Protein AF-A0A453KRR4-F1 (afdb_monomer)

Secondary structure (DSSP, 8-state):
------HHHHHHHHHHHHHHHHHHHHHT-HHHHHHHT-TTS-TTSHHHHHHHHH-TTHHHHHHHH-GGGTTTHHHHHHHHHHT-

pLDDT: mean 77.08, std 11.85, range [37.25, 87.94]

Solvent-accessible surface area (backbone atoms only — not comparable to full-atom values): 4897 Å² total; per-residue (Å²): 130,84,72,89,65,51,59,70,55,21,50,50,51,54,52,51,52,52,50,54,50,52,49,21,60,75,67,66,36,64,68,59,41,48,59,77,64,52,63,80,83,54,91,74,52,59,72,52,26,57,20,48,72,65,36,84,62,50,51,60,54,46,28,71,76,35,63,93,40,43,84,56,48,45,62,49,55,49,48,42,44,70,65,99

Sequence (84 aa):
MAAYLSMGEAHRRIADYLSRLDDAISQSDGADLASLLAISSAPASTPLSDALAAFPDFPRLASDRFPHLSDFLPPLLRAIHSHS

Radius of gyration: 12.22 Å; Cα contacts (8 Å, |Δi|>4): 71; chains: 1; bounding box: 27×29×28 Å

Organism: Aegilops tauschii subsp. strangulata (NCBI:txid200361)

Foldseek 3Di:
DLDPQDLVNLVVLLVVLLVQCVVCVVVVPPVSNCVSLVLADDPVLVVNLSSCVSHVCSLVVSCVVCVVCSVPVVVSSVSSNVSD

Structure (mmCIF, N/CA/C/O backbone):
data_AF-A0A453KRR4-F1
#
_entry.id   AF-A0A453KRR4-F1
#
loop_
_atom_site.group_PDB
_atom_site.id
_atom_site.type_symbol
_atom_site.label_atom_id
_atom_site.label_alt_id
_atom_site.label_comp_id
_atom_site.label_asym_id
_atom_site.label_entity_id
_atom_site.label_seq_id
_atom_site.pdbx_PDB_ins_code
_atom_site.Cartn_x
_atom_site.Cartn_y
_atom_site.Cartn_z
_atom_site.occupancy
_atom_site.B_iso_or_equiv
_atom_site.auth_seq_id
_atom_site.auth_comp_id
_atom_site.auth_asym_id
_atom_site.auth_atom_id
_atom_site.pdbx_PDB_model_num
ATOM 1 N N . MET A 1 1 ? 10.134 -14.695 -13.308 1.00 37.25 1 MET A N 1
ATOM 2 C CA . MET A 1 1 ? 10.322 -13.971 -14.583 1.00 37.25 1 MET A CA 1
ATOM 3 C C . MET A 1 1 ? 9.769 -12.583 -14.343 1.00 37.25 1 MET A C 1
ATOM 5 O O . MET A 1 1 ? 8.560 -12.424 -14.395 1.00 37.25 1 MET A O 1
ATOM 9 N N . ALA A 1 2 ? 10.624 -11.650 -13.913 1.00 45.66 2 ALA A N 1
ATOM 10 C CA . ALA A 1 2 ? 10.201 -10.293 -13.586 1.00 45.66 2 ALA A CA 1
ATOM 11 C C . ALA A 1 2 ? 9.607 -9.680 -14.855 1.00 45.66 2 ALA A C 1
ATOM 13 O O . ALA A 1 2 ? 10.318 -9.482 -15.844 1.00 45.66 2 ALA A O 1
ATOM 14 N N . ALA A 1 3 ? 8.290 -9.486 -14.872 1.00 54.06 3 ALA A N 1
ATOM 15 C CA . ALA A 1 3 ? 7.666 -8.700 -15.917 1.00 54.06 3 ALA A CA 1
ATOM 16 C C . ALA A 1 3 ? 8.353 -7.333 -15.895 1.00 54.06 3 ALA A C 1
ATOM 18 O O . ALA A 1 3 ? 8.553 -6.770 -14.819 1.00 54.06 3 ALA A O 1
ATOM 19 N N . TYR A 1 4 ? 8.757 -6.826 -17.059 1.00 56.84 4 TYR A N 1
ATOM 20 C CA . TYR A 1 4 ? 9.295 -5.476 -17.198 1.00 56.84 4 TYR A CA 1
ATOM 21 C C . TYR A 1 4 ? 8.191 -4.472 -16.837 1.00 56.84 4 TYR A C 1
ATOM 23 O O . TYR A 1 4 ? 7.485 -3.948 -17.695 1.00 56.84 4 TYR A O 1
ATOM 31 N N 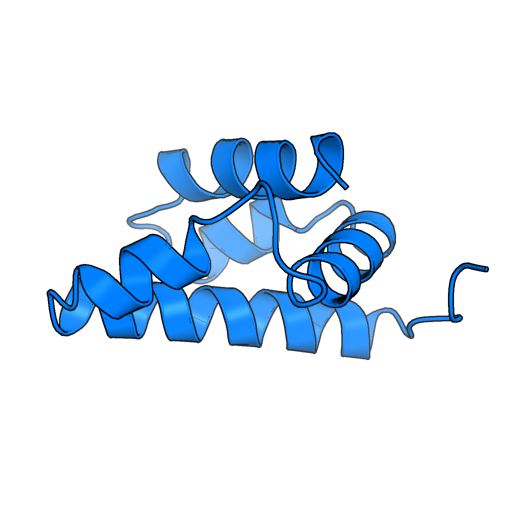. LEU A 1 5 ? 7.990 -4.264 -15.540 1.00 68.38 5 LEU A N 1
ATOM 32 C CA . LEU A 1 5 ? 7.084 -3.285 -14.979 1.00 68.38 5 LEU A CA 1
ATOM 33 C C . LEU A 1 5 ? 7.702 -1.921 -15.251 1.00 68.38 5 LEU A C 1
ATOM 35 O O . LEU A 1 5 ? 8.782 -1.599 -14.757 1.00 68.38 5 LEU A O 1
ATOM 39 N N . SER A 1 6 ? 7.026 -1.121 -16.072 1.00 76.81 6 SER A N 1
ATOM 40 C CA . SER A 1 6 ? 7.429 0.268 -16.257 1.00 76.81 6 SER A CA 1
ATOM 41 C C . SER A 1 6 ? 7.373 0.981 -14.910 1.00 76.81 6 SER A C 1
ATOM 43 O O . SER A 1 6 ? 6.420 0.806 -14.152 1.00 76.81 6 SER A O 1
ATOM 45 N N . MET A 1 7 ? 8.366 1.823 -14.625 1.00 77.19 7 MET A N 1
ATOM 46 C CA . MET A 1 7 ? 8.465 2.569 -13.364 1.00 77.19 7 MET A CA 1
ATOM 47 C C . MET A 1 7 ? 7.166 3.325 -13.025 1.00 77.19 7 MET A C 1
ATOM 49 O O . MET A 1 7 ? 6.736 3.343 -11.875 1.00 77.19 7 MET A O 1
ATOM 53 N N . GLY A 1 8 ? 6.479 3.877 -14.034 1.00 81.44 8 GLY A N 1
ATOM 54 C CA . GLY A 1 8 ? 5.180 4.536 -13.858 1.00 81.44 8 GLY A CA 1
ATOM 55 C C . GLY A 1 8 ? 4.036 3.591 -13.469 1.00 81.44 8 GLY A C 1
ATOM 56 O O . GLY A 1 8 ? 3.131 3.987 -12.739 1.00 81.44 8 GLY A O 1
ATOM 57 N N . GLU A 1 9 ? 4.078 2.333 -13.903 1.00 82.88 9 GLU A N 1
ATOM 58 C CA . GLU A 1 9 ? 3.083 1.332 -13.522 1.00 82.88 9 GLU A CA 1
ATOM 59 C C . GLU A 1 9 ? 3.359 0.763 -12.129 1.00 82.88 9 GLU A C 1
ATOM 61 O O . GLU A 1 9 ? 2.423 0.589 -11.352 1.00 82.88 9 GLU A O 1
ATOM 66 N N . ALA A 1 10 ? 4.634 0.581 -11.770 1.00 84.19 10 ALA A N 1
ATOM 67 C CA . ALA A 1 10 ? 5.029 0.281 -10.397 1.00 84.19 10 ALA A CA 1
ATOM 68 C C . ALA A 1 10 ? 4.545 1.379 -9.437 1.00 84.19 10 ALA A C 1
ATOM 70 O O . ALA A 1 10 ? 3.864 1.097 -8.451 1.00 84.19 10 ALA A O 1
ATOM 71 N N . HIS A 1 11 ? 4.789 2.641 -9.796 1.00 84.44 11 HIS A N 1
ATOM 72 C CA . HIS A 1 11 ? 4.291 3.794 -9.058 1.00 84.44 11 HIS A CA 1
ATOM 73 C C . HIS A 1 11 ? 2.760 3.786 -8.929 1.00 84.44 11 HIS A C 1
ATOM 75 O O . HIS A 1 11 ? 2.236 3.937 -7.827 1.00 84.44 11 HIS A O 1
ATOM 81 N N . ARG A 1 12 ? 2.030 3.546 -10.029 1.00 84.88 12 ARG A N 1
ATOM 82 C CA . ARG A 1 12 ? 0.561 3.472 -10.013 1.00 84.88 12 ARG A CA 1
ATOM 83 C C . ARG A 1 12 ? 0.050 2.364 -9.091 1.00 84.88 12 ARG A C 1
ATOM 85 O O . ARG A 1 12 ? -0.920 2.596 -8.382 1.00 84.88 12 ARG A O 1
ATOM 92 N N . ARG A 1 13 ? 0.688 1.191 -9.075 1.00 85.12 13 ARG A N 1
ATOM 93 C CA . ARG A 1 13 ? 0.296 0.063 -8.210 1.00 85.12 13 ARG A CA 1
ATOM 94 C C . ARG A 1 13 ? 0.545 0.349 -6.734 1.00 85.12 13 ARG A C 1
ATOM 96 O O . ARG A 1 13 ? -0.332 0.081 -5.920 1.00 85.12 13 ARG A O 1
ATOM 103 N N . ILE A 1 14 ? 1.700 0.927 -6.398 1.00 84.88 14 ILE A N 1
ATOM 104 C CA . ILE A 1 14 ? 2.006 1.350 -5.024 1.00 84.88 14 ILE A CA 1
ATOM 105 C C . ILE A 1 14 ? 0.992 2.410 -4.579 1.00 84.88 14 ILE A C 1
ATOM 107 O O . ILE A 1 14 ? 0.412 2.296 -3.505 1.00 84.88 14 ILE A O 1
ATOM 111 N N . ALA A 1 15 ? 0.717 3.404 -5.425 1.00 85.69 15 ALA A N 1
ATOM 112 C CA . ALA A 1 15 ? -0.263 4.444 -5.137 1.00 85.69 15 ALA A CA 1
ATOM 113 C C . ALA A 1 15 ? -1.686 3.883 -4.948 1.00 85.69 15 ALA A C 1
ATOM 115 O O . ALA A 1 15 ? -2.369 4.293 -4.013 1.00 85.69 15 ALA A O 1
ATOM 116 N N . ASP A 1 16 ? -2.124 2.946 -5.795 1.00 87.12 16 ASP A N 1
ATOM 117 C CA . ASP A 1 16 ? -3.435 2.289 -5.687 1.00 87.12 16 ASP A CA 1
ATOM 118 C C . ASP A 1 16 ? -3.559 1.493 -4.382 1.00 87.12 16 ASP A C 1
ATOM 120 O O . ASP A 1 16 ? -4.545 1.638 -3.666 1.00 87.12 16 ASP A O 1
ATOM 124 N N . TYR A 1 17 ? -2.524 0.723 -4.023 1.00 86.12 17 TYR A N 1
ATOM 125 C CA . TYR A 1 17 ? -2.475 -0.009 -2.755 1.00 86.12 17 TYR A CA 1
ATOM 126 C C . TYR A 1 17 ? -2.595 0.928 -1.550 1.00 86.12 17 TYR A C 1
ATOM 128 O O . TYR A 1 17 ? -3.410 0.692 -0.661 1.00 86.12 17 TYR A O 1
ATOM 136 N N . LEU A 1 18 ? -1.814 2.010 -1.537 1.00 86.06 18 LEU A N 1
ATOM 137 C CA . LEU A 1 18 ? -1.844 2.969 -0.438 1.00 86.06 18 LEU A CA 1
ATOM 138 C C . LEU A 1 18 ? -3.197 3.687 -0.330 1.00 86.06 18 LEU A C 1
ATOM 140 O O . LEU A 1 18 ? -3.675 3.903 0.776 1.00 86.06 18 LEU A O 1
ATOM 144 N N . SER A 1 19 ? -3.833 4.016 -1.460 1.00 87.69 19 SER A N 1
ATOM 145 C CA . SER A 1 19 ? -5.182 4.594 -1.468 1.00 87.69 19 SER A CA 1
ATOM 146 C C . SER A 1 19 ? -6.219 3.637 -0.876 1.00 87.69 19 SER A C 1
ATOM 148 O O . SER A 1 19 ? -7.009 4.056 -0.042 1.00 87.69 19 SER A O 1
ATOM 150 N N . ARG A 1 20 ? -6.177 2.345 -1.226 1.00 85.56 20 ARG A N 1
ATOM 151 C CA . ARG A 1 20 ? -7.076 1.341 -0.627 1.00 85.56 20 ARG A CA 1
ATOM 152 C C . ARG A 1 20 ? -6.843 1.167 0.870 1.00 85.56 20 ARG A C 1
ATOM 154 O O . ARG A 1 20 ? -7.794 0.942 1.609 1.00 85.56 20 ARG A O 1
ATOM 161 N N . LEU A 1 21 ? -5.587 1.251 1.311 1.00 84.69 21 LEU A N 1
ATOM 162 C CA . LEU A 1 21 ? -5.246 1.179 2.729 1.00 84.69 21 LEU A CA 1
ATOM 163 C C . LEU A 1 21 ? -5.835 2.368 3.495 1.00 84.69 21 LEU A C 1
ATOM 165 O O . LEU A 1 21 ? -6.444 2.170 4.539 1.00 84.69 21 LEU A O 1
ATOM 169 N N . ASP A 1 22 ? -5.688 3.580 2.964 1.00 85.38 22 ASP A N 1
ATOM 170 C CA . ASP A 1 22 ? -6.250 4.802 3.546 1.00 85.38 22 ASP A CA 1
ATOM 171 C C . ASP A 1 22 ? -7.785 4.786 3.576 1.00 85.38 22 ASP A C 1
ATOM 173 O O . ASP A 1 22 ? -8.387 5.121 4.598 1.00 85.38 22 ASP A O 1
ATOM 177 N N . ASP A 1 23 ? -8.419 4.304 2.504 1.00 87.69 23 ASP A N 1
ATOM 178 C CA . ASP A 1 23 ? -9.869 4.110 2.448 1.00 87.69 23 ASP A CA 1
ATOM 179 C C . ASP A 1 23 ? -10.334 3.097 3.507 1.00 87.69 23 ASP A C 1
ATOM 181 O O . ASP A 1 23 ? -11.286 3.371 4.238 1.00 87.69 23 ASP A O 1
ATOM 185 N N . ALA A 1 24 ? -9.644 1.960 3.651 1.00 86.44 24 ALA A N 1
ATOM 186 C CA . ALA A 1 24 ? -9.969 0.945 4.655 1.00 86.44 24 ALA A CA 1
ATOM 187 C C . ALA A 1 24 ? -9.785 1.464 6.094 1.00 86.44 24 ALA A C 1
ATOM 189 O O . ALA A 1 24 ? -10.619 1.195 6.961 1.00 86.44 24 ALA A O 1
ATOM 190 N N . ILE A 1 25 ? -8.736 2.258 6.351 1.00 85.38 25 ILE A N 1
ATOM 191 C CA . ILE A 1 25 ? -8.524 2.936 7.642 1.00 85.38 25 ILE A CA 1
ATOM 192 C C . ILE A 1 25 ? -9.662 3.926 7.911 1.00 85.38 25 ILE A C 1
ATOM 194 O O . ILE A 1 25 ? -10.264 3.899 8.985 1.00 85.38 25 ILE A O 1
ATOM 198 N N . SER A 1 26 ? -9.989 4.767 6.928 1.00 87.00 26 SER A N 1
ATOM 199 C CA . SER A 1 26 ? -11.029 5.795 7.036 1.00 87.00 26 SER A CA 1
ATOM 200 C C . SER A 1 26 ? -12.419 5.199 7.259 1.00 87.00 26 SER A C 1
ATOM 202 O O . SER A 1 26 ? -13.214 5.740 8.026 1.00 87.00 26 SER A O 1
ATOM 204 N N . GLN A 1 27 ? -12.705 4.059 6.629 1.00 87.94 27 GLN A N 1
ATOM 205 C CA . GLN A 1 27 ? -13.965 3.330 6.781 1.00 87.94 27 GLN A CA 1
ATOM 206 C C . GLN A 1 27 ? -13.998 2.441 8.030 1.00 87.94 27 GLN A C 1
ATOM 208 O O . GLN A 1 27 ? -15.051 1.896 8.360 1.00 87.94 27 GLN A O 1
ATOM 213 N N . SER A 1 28 ? -12.878 2.313 8.754 1.00 83.75 28 SER A N 1
ATOM 214 C CA . SER A 1 28 ? -12.718 1.347 9.850 1.00 83.75 28 SER A CA 1
ATOM 215 C C . SER A 1 28 ? -13.058 -0.090 9.422 1.00 83.75 28 SER A C 1
ATOM 217 O O . SER A 1 28 ? -13.542 -0.890 10.227 1.00 83.75 28 SER A O 1
ATOM 219 N N . ASP A 1 29 ? -12.803 -0.423 8.153 1.00 83.75 29 ASP A N 1
AT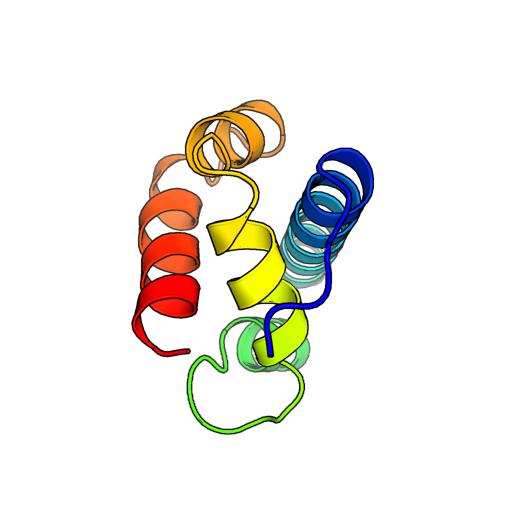OM 220 C CA . ASP A 1 29 ? -13.060 -1.749 7.605 1.00 83.75 29 ASP A CA 1
ATOM 221 C C . ASP A 1 29 ? -11.890 -2.679 7.935 1.00 83.75 29 ASP A C 1
ATOM 223 O O . ASP A 1 29 ? -10.882 -2.768 7.230 1.00 83.75 29 ASP A O 1
ATOM 227 N N . GLY A 1 30 ? -12.019 -3.375 9.064 1.00 78.56 30 GLY A N 1
ATOM 228 C CA . GLY A 1 30 ? -11.006 -4.314 9.527 1.00 78.56 30 GLY A CA 1
ATOM 229 C C . GLY A 1 30 ? -10.812 -5.525 8.609 1.00 78.56 30 GLY A C 1
ATOM 230 O O . GLY A 1 30 ? -9.733 -6.114 8.636 1.00 78.56 30 GLY A O 1
ATOM 231 N N . ALA A 1 31 ? -11.808 -5.908 7.802 1.00 82.75 31 ALA A N 1
ATOM 232 C CA . ALA A 1 31 ? -11.709 -7.062 6.908 1.00 82.75 31 ALA A CA 1
ATOM 233 C C . ALA A 1 31 ? -10.904 -6.718 5.647 1.00 82.75 31 ALA A C 1
ATOM 235 O O . ALA A 1 31 ? -10.017 -7.485 5.250 1.00 82.75 31 ALA A O 1
ATOM 236 N N . ASP A 1 32 ? -11.148 -5.540 5.075 1.00 80.69 32 ASP A N 1
ATOM 237 C CA . ASP A 1 32 ? -10.353 -5.010 3.967 1.00 80.69 32 ASP A CA 1
ATOM 238 C C . ASP A 1 32 ? -8.927 -4.690 4.419 1.00 80.69 32 ASP A C 1
ATOM 240 O O . ASP A 1 32 ? -7.963 -5.085 3.756 1.00 80.69 32 ASP A O 1
ATOM 244 N N . LEU A 1 33 ? -8.763 -4.082 5.600 1.00 80.50 33 LEU A N 1
ATOM 245 C CA . LEU A 1 33 ? -7.441 -3.824 6.171 1.00 80.50 33 LEU A CA 1
ATOM 246 C C . LEU A 1 33 ? -6.669 -5.130 6.409 1.00 80.50 33 LEU A C 1
ATOM 248 O O . LEU A 1 33 ? -5.503 -5.235 6.034 1.00 80.50 33 LEU A O 1
ATOM 252 N N . ALA A 1 34 ? -7.313 -6.152 6.984 1.00 80.94 34 ALA A N 1
ATOM 253 C CA . ALA A 1 34 ? -6.697 -7.462 7.189 1.00 80.94 34 ALA A CA 1
ATOM 254 C C . ALA A 1 34 ? -6.293 -8.119 5.863 1.00 80.94 34 ALA A C 1
ATOM 256 O O . ALA A 1 34 ? -5.234 -8.739 5.793 1.00 80.94 34 ALA A O 1
ATOM 257 N N . SER A 1 35 ? -7.091 -7.944 4.808 1.00 79.19 35 SER A N 1
ATOM 258 C CA . SER A 1 35 ? -6.789 -8.455 3.468 1.00 79.19 35 SER A CA 1
ATOM 259 C C . SER A 1 35 ? -5.610 -7.722 2.817 1.00 79.19 35 SER A C 1
ATOM 261 O O . SER A 1 35 ? -4.767 -8.359 2.189 1.00 79.19 35 SER A O 1
ATOM 263 N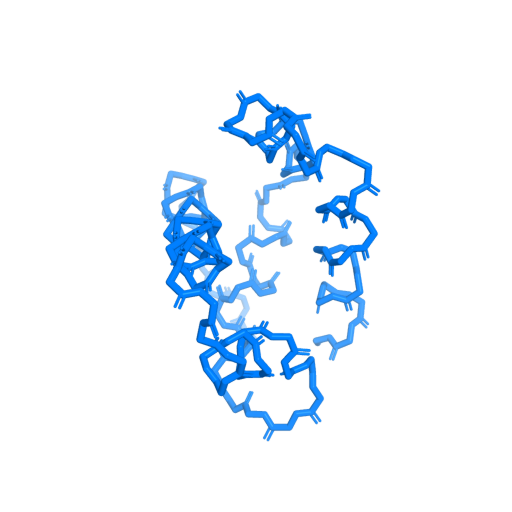 N . LEU A 1 36 ? -5.491 -6.403 3.012 1.00 78.75 36 LEU A N 1
ATOM 264 C CA . LEU A 1 36 ? -4.356 -5.594 2.539 1.00 78.75 36 LEU A CA 1
ATOM 265 C C . LEU A 1 36 ? -3.065 -5.854 3.330 1.00 78.75 36 LEU A C 1
ATOM 267 O O . LEU A 1 36 ? -1.968 -5.688 2.791 1.00 78.75 36 LEU A O 1
ATOM 271 N N . LEU A 1 37 ? -3.194 -6.258 4.596 1.00 75.31 37 LEU A N 1
ATOM 272 C CA . LEU A 1 37 ? -2.101 -6.642 5.494 1.00 75.31 37 LEU A CA 1
ATOM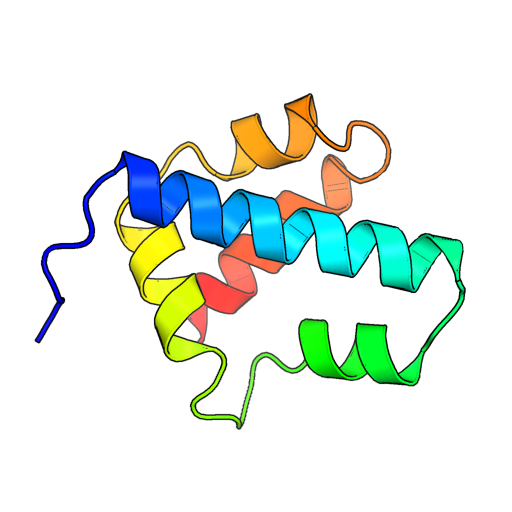 273 C C . LEU A 1 37 ? -1.760 -8.136 5.429 1.00 75.31 37 LEU A C 1
ATOM 275 O O . LEU A 1 37 ? -0.807 -8.571 6.079 1.00 75.31 37 LEU A O 1
ATOM 279 N N . ALA A 1 38 ? -2.518 -8.935 4.674 1.00 67.88 38 ALA A N 1
ATOM 280 C CA . ALA A 1 38 ? -2.293 -10.367 4.529 1.00 67.88 38 ALA A CA 1
ATOM 281 C C . ALA A 1 38 ? -1.035 -10.626 3.682 1.00 67.88 38 ALA A C 1
ATOM 283 O O . ALA A 1 38 ? -1.088 -10.962 2.502 1.00 67.88 38 ALA A O 1
ATOM 284 N N . ILE A 1 39 ? 0.128 -10.498 4.320 1.00 62.09 39 ILE A N 1
ATOM 285 C CA . ILE A 1 39 ? 1.457 -10.617 3.706 1.00 62.09 39 ILE A CA 1
ATOM 286 C C . ILE A 1 39 ? 1.753 -12.055 3.221 1.00 62.09 39 ILE A C 1
ATOM 288 O O . ILE A 1 39 ? 2.658 -12.248 2.420 1.00 62.09 39 ILE A O 1
ATOM 292 N N . SER A 1 40 ? 1.000 -13.079 3.652 1.00 52.12 40 SER A N 1
ATOM 293 C CA . SER A 1 40 ? 1.544 -14.449 3.705 1.00 52.12 40 SER A CA 1
ATOM 294 C C . SER A 1 40 ? 0.825 -15.579 2.939 1.00 52.12 40 SER A C 1
ATOM 296 O O . SER A 1 40 ? 1.244 -16.724 3.1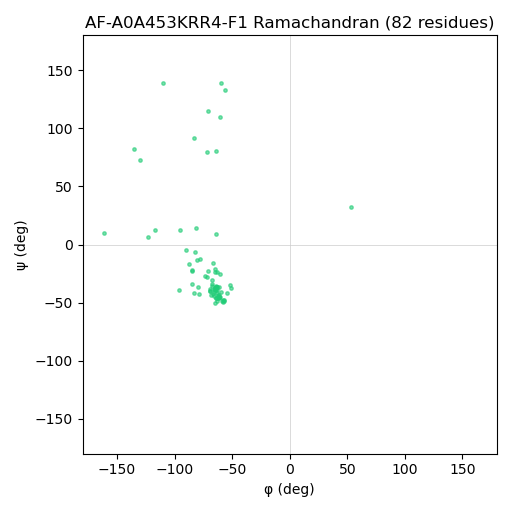03 1.00 52.12 40 SER A O 1
ATOM 298 N N . SER A 1 41 ? -0.216 -15.389 2.116 1.00 46.28 41 SER A N 1
ATOM 299 C CA . SER A 1 41 ? -0.770 -16.584 1.419 1.00 46.28 41 SER A CA 1
ATOM 300 C C . SER A 1 41 ? -1.633 -16.383 0.175 1.00 46.28 41 SER A C 1
ATOM 302 O O . SER A 1 41 ? -2.245 -17.339 -0.296 1.00 46.28 41 SER A O 1
ATOM 304 N N . ALA A 1 42 ? -1.713 -15.179 -0.386 1.00 49.50 42 ALA A N 1
ATOM 305 C CA . ALA A 1 42 ? -2.508 -14.960 -1.589 1.00 49.50 42 ALA A CA 1
ATOM 306 C C . ALA A 1 42 ? -1.602 -14.683 -2.799 1.00 49.50 42 ALA A C 1
ATOM 308 O O . ALA A 1 42 ? -0.696 -13.855 -2.694 1.00 49.50 42 ALA A O 1
ATOM 309 N N . PRO A 1 43 ? -1.902 -15.241 -3.989 1.00 49.97 43 PRO A N 1
ATOM 310 C CA . PRO A 1 43 ? -1.284 -14.823 -5.254 1.00 49.97 43 PRO A CA 1
ATOM 311 C C . PRO A 1 43 ? -1.619 -13.363 -5.640 1.00 49.97 43 PRO A C 1
ATOM 313 O O . PRO A 1 43 ? -1.335 -12.941 -6.755 1.00 49.97 43 PRO A O 1
ATOM 316 N N . ALA A 1 44 ? -2.246 -12.598 -4.739 1.00 50.69 44 ALA A N 1
ATOM 317 C CA . ALA A 1 44 ? -2.537 -11.177 -4.868 1.00 50.69 44 ALA A CA 1
ATOM 318 C C . ALA A 1 44 ? -1.389 -10.266 -4.380 1.00 50.69 44 ALA A C 1
ATOM 320 O O . ALA A 1 44 ? -1.376 -9.095 -4.751 1.00 50.69 44 ALA A O 1
ATOM 321 N N . SER A 1 45 ? -0.417 -10.775 -3.604 1.00 52.72 45 SER A N 1
ATOM 322 C CA . SER A 1 45 ? 0.734 -9.977 -3.122 1.00 52.72 45 SER A CA 1
ATOM 323 C C . SER A 1 45 ? 1.896 -9.897 -4.121 1.00 52.72 45 SER A C 1
ATOM 325 O O . SER A 1 45 ? 2.663 -8.936 -4.106 1.00 52.72 45 SER A O 1
ATOM 327 N N . THR A 1 46 ? 1.991 -10.845 -5.054 1.00 57.09 46 THR A N 1
ATOM 328 C CA . THR A 1 46 ? 3.000 -10.866 -6.128 1.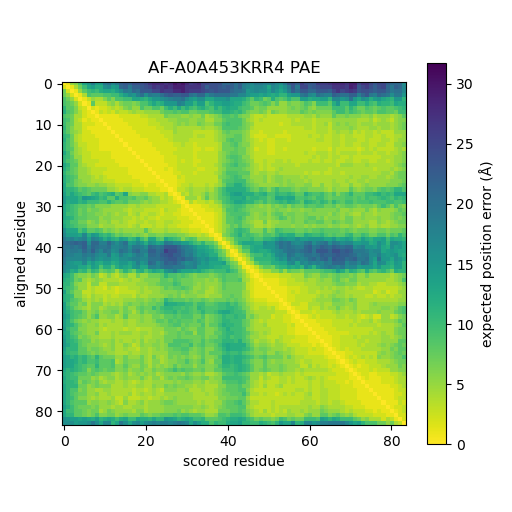00 57.09 46 THR A CA 1
ATOM 329 C C . THR A 1 46 ? 3.053 -9.593 -6.998 1.00 57.09 46 THR A C 1
ATOM 331 O O . THR A 1 46 ? 4.160 -9.120 -7.253 1.00 57.09 46 THR A O 1
ATOM 334 N N . PRO A 1 47 ? 1.940 -8.951 -7.428 1.00 68.06 47 PRO A N 1
ATOM 335 C CA . PRO A 1 47 ? 2.014 -7.737 -8.250 1.00 68.06 47 PRO A CA 1
ATOM 336 C C . PRO A 1 47 ? 2.501 -6.484 -7.509 1.00 68.06 47 PRO A C 1
ATOM 338 O O . PRO A 1 47 ? 2.957 -5.551 -8.178 1.00 68.06 47 PRO A O 1
ATOM 341 N N . LEU A 1 48 ? 2.381 -6.430 -6.175 1.00 75.62 48 LEU A N 1
ATOM 342 C CA . LEU A 1 48 ? 2.853 -5.301 -5.366 1.00 75.62 48 LEU A CA 1
ATOM 343 C C . LEU A 1 48 ? 4.345 -5.436 -5.067 1.00 75.62 48 LEU A C 1
ATOM 345 O O . LEU A 1 48 ? 5.080 -4.462 -5.192 1.00 75.62 48 LEU A O 1
ATOM 349 N N . SER A 1 49 ? 4.814 -6.637 -4.746 1.00 77.25 49 SER A N 1
ATOM 350 C CA . SER A 1 49 ? 6.229 -6.882 -4.465 1.00 77.25 49 SER A CA 1
ATOM 351 C C . SER A 1 49 ? 7.133 -6.627 -5.666 1.00 77.25 49 SER A C 1
ATOM 353 O O . SER A 1 49 ? 8.186 -6.012 -5.501 1.00 77.25 49 SER A O 1
ATOM 355 N N . ASP A 1 50 ? 6.694 -7.000 -6.874 1.00 78.25 50 ASP A N 1
ATOM 356 C CA . ASP A 1 50 ? 7.391 -6.657 -8.122 1.00 78.25 50 ASP A CA 1
ATOM 357 C C . ASP A 1 50 ? 7.427 -5.133 -8.355 1.00 78.25 50 ASP A C 1
ATOM 359 O O . ASP A 1 50 ? 8.429 -4.589 -8.823 1.00 78.25 50 ASP A O 1
ATOM 363 N N . ALA A 1 51 ? 6.357 -4.412 -7.996 1.00 82.75 51 ALA A N 1
ATOM 364 C CA . ALA A 1 51 ? 6.318 -2.951 -8.079 1.00 82.75 51 ALA A CA 1
ATOM 365 C C . ALA A 1 51 ? 7.255 -2.289 -7.053 1.00 82.75 51 ALA A C 1
ATOM 367 O O . ALA A 1 51 ? 7.955 -1.335 -7.390 1.00 82.75 51 ALA A O 1
ATOM 368 N N . LEU A 1 52 ? 7.316 -2.819 -5.827 1.00 81.81 52 LEU A N 1
ATOM 369 C CA . LEU A 1 52 ? 8.248 -2.373 -4.788 1.00 81.81 52 LEU A CA 1
ATOM 370 C C . LEU A 1 52 ? 9.705 -2.643 -5.186 1.00 81.81 52 LEU A C 1
ATOM 372 O O . LEU A 1 52 ? 10.562 -1.791 -4.963 1.00 81.81 52 LEU A O 1
ATOM 376 N N . ALA A 1 53 ? 9.978 -3.774 -5.844 1.00 82.12 53 ALA A N 1
ATOM 377 C CA . ALA A 1 53 ? 11.296 -4.094 -6.389 1.00 82.12 53 ALA A CA 1
ATOM 378 C C . ALA A 1 53 ? 11.725 -3.120 -7.503 1.00 82.12 53 ALA A C 1
ATOM 380 O O . ALA A 1 53 ? 12.901 -2.779 -7.613 1.00 82.12 53 ALA A O 1
ATOM 381 N N . ALA A 1 54 ? 10.775 -2.653 -8.320 1.00 82.62 54 ALA A N 1
ATOM 382 C CA . ALA A 1 54 ? 11.023 -1.710 -9.410 1.00 82.62 54 ALA A CA 1
ATOM 383 C C . ALA A 1 54 ? 11.121 -0.236 -8.961 1.00 82.62 54 ALA A C 1
ATOM 385 O O . ALA A 1 54 ? 11.560 0.607 -9.746 1.00 82.62 54 ALA A O 1
ATOM 386 N N . PHE A 1 55 ? 10.714 0.099 -7.730 1.00 81.62 55 PHE A N 1
ATOM 387 C CA . PHE A 1 55 ? 10.657 1.481 -7.245 1.00 81.62 55 PHE A CA 1
ATOM 388 C C . PHE A 1 55 ? 11.227 1.625 -5.821 1.00 81.62 55 PHE A C 1
ATOM 390 O O . PHE A 1 55 ? 10.461 1.690 -4.866 1.00 81.62 55 PHE A O 1
ATOM 397 N N . PRO A 1 56 ? 12.557 1.732 -5.644 1.00 79.44 56 PRO A N 1
ATOM 398 C CA . PRO A 1 56 ? 13.198 1.762 -4.321 1.00 79.44 56 PRO A CA 1
ATOM 399 C C . PRO A 1 56 ? 12.842 2.993 -3.464 1.00 79.44 56 PRO A C 1
ATOM 401 O O . PRO A 1 56 ? 12.935 2.934 -2.240 1.00 79.44 56 PRO A O 1
ATOM 404 N N . ASP A 1 57 ? 12.383 4.088 -4.080 1.00 83.94 57 ASP A N 1
ATOM 405 C CA . ASP A 1 57 ? 11.929 5.309 -3.397 1.00 83.94 57 ASP A CA 1
ATOM 406 C C . ASP A 1 57 ? 10.476 5.226 -2.876 1.00 83.94 57 ASP A C 1
ATOM 408 O O . ASP A 1 57 ? 9.889 6.236 -2.471 1.00 83.94 57 ASP A O 1
ATOM 412 N N . PHE A 1 58 ? 9.885 4.024 -2.825 1.00 80.44 58 PHE A N 1
ATOM 413 C CA . PHE A 1 58 ? 8.542 3.789 -2.277 1.00 80.44 58 PHE A CA 1
ATOM 414 C C . PHE A 1 58 ? 8.308 4.358 -0.863 1.00 80.44 58 PHE A C 1
ATOM 416 O O . PHE A 1 58 ? 7.197 4.837 -0.625 1.00 80.44 58 PHE A O 1
ATOM 423 N N . PRO A 1 59 ? 9.285 4.388 0.077 1.00 81.50 59 PRO A N 1
ATOM 424 C CA . PRO A 1 59 ? 9.049 4.949 1.406 1.00 81.50 59 PRO A CA 1
ATOM 425 C C . PRO A 1 59 ? 8.785 6.451 1.346 1.00 81.50 59 PRO A C 1
ATOM 427 O O . PRO A 1 59 ? 7.929 6.964 2.056 1.00 81.50 59 PRO A O 1
ATOM 430 N N . ARG A 1 60 ? 9.506 7.159 0.471 1.00 84.62 60 ARG A N 1
ATOM 431 C CA . ARG A 1 60 ? 9.380 8.609 0.321 1.00 84.62 60 ARG A CA 1
ATOM 432 C C . ARG A 1 60 ? 8.034 8.971 -0.291 1.00 84.62 60 ARG A C 1
ATOM 434 O O . ARG A 1 60 ? 7.391 9.907 0.165 1.00 84.62 60 ARG A O 1
ATOM 441 N N . LEU A 1 61 ? 7.602 8.181 -1.271 1.00 83.44 61 LEU A N 1
ATOM 442 C CA . LEU A 1 61 ? 6.293 8.304 -1.900 1.00 83.44 61 LEU A CA 1
ATOM 443 C C . LEU A 1 61 ? 5.144 8.094 -0.910 1.00 83.44 61 LEU A C 1
ATOM 445 O O . LEU A 1 61 ? 4.176 8.849 -0.895 1.00 83.44 61 LEU A O 1
ATOM 449 N N . ALA A 1 62 ? 5.264 7.053 -0.087 1.00 83.00 62 ALA A N 1
ATOM 450 C CA . ALA A 1 62 ? 4.291 6.723 0.937 1.00 83.00 62 ALA A CA 1
ATOM 451 C C . ALA A 1 62 ? 4.171 7.849 1.972 1.00 83.00 62 ALA A C 1
ATOM 453 O O . ALA A 1 62 ? 3.062 8.279 2.276 1.00 83.00 62 ALA A O 1
ATOM 454 N N . SER A 1 63 ? 5.303 8.375 2.447 1.00 84.19 63 SER A N 1
ATOM 455 C CA . SER A 1 63 ? 5.330 9.475 3.414 1.00 84.19 63 SER A CA 1
ATOM 456 C C . SER A 1 63 ? 4.824 10.803 2.849 1.00 84.19 63 SER A C 1
ATOM 458 O O . SER A 1 63 ? 4.195 11.559 3.580 1.00 84.19 63 SER A O 1
ATOM 460 N N . ASP A 1 64 ? 5.082 11.097 1.571 1.00 84.81 64 ASP A N 1
ATOM 461 C CA . ASP A 1 64 ? 4.588 12.314 0.909 1.00 84.81 64 ASP A CA 1
ATOM 462 C C . ASP A 1 64 ? 3.058 12.303 0.782 1.00 84.81 64 ASP A C 1
ATOM 464 O O . ASP A 1 64 ? 2.386 13.301 1.033 1.00 84.81 64 ASP A O 1
ATOM 468 N N . ARG A 1 65 ? 2.496 11.135 0.453 1.00 82.06 65 ARG A N 1
ATOM 469 C CA . ARG A 1 65 ? 1.062 10.971 0.199 1.00 82.06 65 ARG A CA 1
ATOM 470 C C . ARG A 1 65 ? 0.249 10.748 1.476 1.00 82.06 65 ARG A C 1
ATOM 472 O O . ARG A 1 65 ? -0.879 11.223 1.565 1.00 82.06 65 ARG A O 1
ATOM 479 N N . PHE A 1 66 ? 0.829 10.064 2.461 1.00 83.38 66 PHE A N 1
ATOM 480 C CA . PHE A 1 66 ? 0.198 9.733 3.741 1.00 83.38 66 PHE A CA 1
ATOM 481 C C . PHE A 1 66 ? 1.125 10.113 4.904 1.00 83.38 66 PHE A C 1
ATOM 483 O O . PHE A 1 66 ? 1.687 9.240 5.573 1.00 83.38 66 PHE A O 1
ATOM 490 N N . PRO A 1 67 ? 1.280 11.419 5.192 1.00 82.06 67 PRO A N 1
ATOM 491 C CA . PRO A 1 67 ? 2.185 11.890 6.241 1.00 82.06 67 PRO A CA 1
ATOM 492 C C . PRO A 1 67 ? 1.788 11.401 7.639 1.00 82.06 67 PRO A C 1
ATOM 494 O O . PRO A 1 67 ? 2.632 11.289 8.516 1.00 82.06 67 PRO A O 1
ATOM 497 N N . HIS A 1 68 ? 0.516 11.065 7.855 1.00 83.19 68 HIS A N 1
ATOM 498 C CA . HIS A 1 68 ? 0.020 10.522 9.121 1.00 83.19 68 HIS A CA 1
ATOM 499 C C . HIS A 1 68 ? 0.353 9.029 9.320 1.00 83.19 68 HIS A C 1
ATOM 501 O O . HIS A 1 68 ? 0.232 8.523 10.432 1.00 83.19 68 HIS A O 1
ATOM 507 N N . LEU A 1 69 ? 0.799 8.331 8.267 1.00 81.31 69 LEU A N 1
ATOM 508 C CA . LEU A 1 69 ? 1.226 6.926 8.302 1.00 81.31 69 LEU A CA 1
ATOM 509 C C . LEU A 1 69 ? 2.713 6.767 7.950 1.00 81.31 69 LEU A C 1
ATOM 511 O O . LEU A 1 69 ? 3.172 5.648 7.713 1.00 81.31 69 LEU A O 1
ATOM 515 N N . SER A 1 70 ? 3.483 7.859 7.914 1.00 81.94 70 SER A N 1
ATOM 516 C CA . SER A 1 70 ? 4.881 7.856 7.464 1.00 81.94 70 SER A CA 1
ATOM 517 C C . SER A 1 70 ? 5.799 6.957 8.291 1.00 81.94 70 SER A C 1
ATOM 519 O O . SER A 1 70 ? 6.802 6.481 7.770 1.00 81.94 70 SER A O 1
ATOM 521 N N . ASP A 1 71 ? 5.463 6.698 9.555 1.00 83.44 71 ASP A N 1
ATOM 522 C CA . ASP A 1 71 ? 6.219 5.785 10.422 1.00 83.44 71 ASP A CA 1
ATOM 523 C C . ASP A 1 71 ? 5.800 4.314 10.251 1.00 83.44 71 ASP A C 1
ATOM 525 O O . ASP A 1 71 ? 6.575 3.400 10.532 1.00 83.44 71 ASP A O 1
ATOM 529 N N . PHE A 1 72 ? 4.582 4.070 9.757 1.00 83.62 72 PHE A N 1
ATOM 530 C CA . PHE A 1 72 ? 3.992 2.737 9.622 1.00 83.62 72 PHE A CA 1
ATOM 531 C C . PHE A 1 72 ? 4.170 2.138 8.220 1.00 83.62 72 PHE A C 1
ATOM 533 O O . PHE A 1 72 ? 4.450 0.946 8.078 1.00 83.62 72 PHE A O 1
ATOM 540 N N . LEU A 1 73 ? 4.053 2.955 7.170 1.00 83.56 73 LEU A N 1
ATOM 541 C CA . LEU A 1 73 ? 4.122 2.494 5.782 1.00 83.56 73 LEU A CA 1
ATOM 542 C C . LEU A 1 73 ? 5.497 1.934 5.383 1.00 83.56 73 LEU A C 1
ATOM 544 O O . LEU A 1 73 ? 5.529 0.871 4.760 1.00 83.56 73 LEU A O 1
ATOM 548 N N . PRO A 1 74 ? 6.642 2.556 5.733 1.00 83.88 74 PRO A N 1
ATOM 549 C CA . PRO A 1 74 ? 7.948 2.021 5.359 1.00 83.88 74 PRO A CA 1
ATOM 550 C C . PRO A 1 74 ? 8.228 0.595 5.868 1.00 83.88 74 PRO A C 1
ATOM 552 O O . PRO A 1 74 ? 8.641 -0.236 5.051 1.00 83.88 74 PRO A O 1
ATOM 555 N N . PRO A 1 75 ? 8.024 0.255 7.161 1.00 83.81 75 PRO A N 1
ATOM 556 C CA . PRO A 1 75 ? 8.248 -1.109 7.635 1.00 83.81 75 PRO A CA 1
ATOM 557 C C . PRO A 1 75 ? 7.243 -2.109 7.048 1.00 83.81 75 PRO A C 1
ATOM 559 O O . PRO A 1 75 ? 7.637 -3.232 6.740 1.00 83.81 75 PRO A O 1
ATOM 562 N N . LEU A 1 76 ? 5.990 -1.706 6.817 1.00 83.25 76 LEU 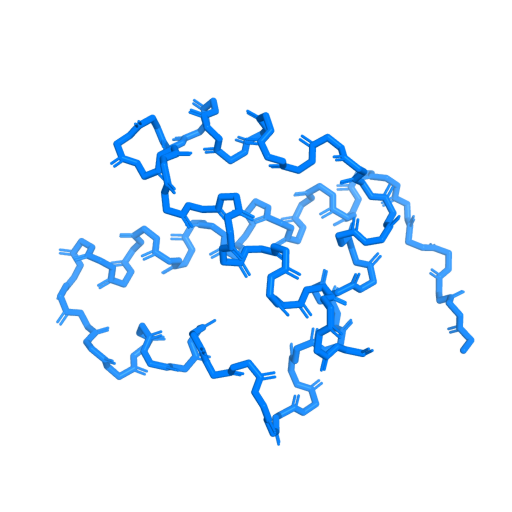A N 1
ATOM 563 C CA . LEU A 1 76 ? 4.968 -2.548 6.190 1.00 83.25 76 LEU A CA 1
ATOM 564 C C . LEU A 1 76 ? 5.316 -2.904 4.741 1.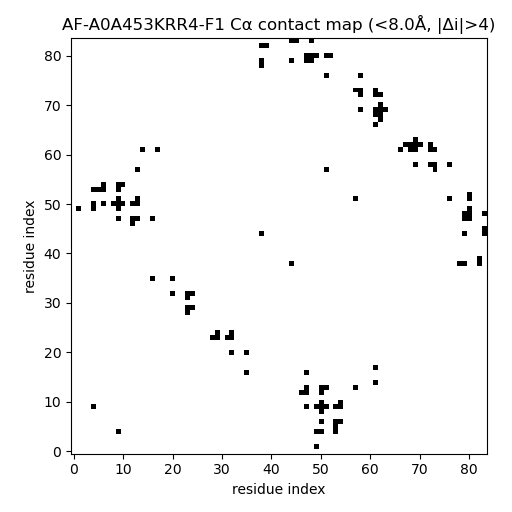00 83.25 76 LEU A C 1
ATOM 566 O O . LEU A 1 76 ? 5.332 -4.079 4.377 1.00 83.25 76 LEU A O 1
ATOM 570 N N . LEU A 1 77 ? 5.658 -1.909 3.919 1.00 82.06 77 LEU A N 1
ATOM 571 C CA . LEU A 1 77 ? 6.021 -2.129 2.516 1.00 82.06 77 LEU A CA 1
ATOM 572 C C . LEU A 1 77 ? 7.304 -2.963 2.412 1.00 82.06 77 LEU A C 1
ATOM 574 O O . LEU A 1 77 ? 7.413 -3.843 1.561 1.00 82.06 77 LEU A O 1
ATOM 578 N N . ARG A 1 78 ? 8.257 -2.754 3.328 1.00 82.12 78 ARG A N 1
ATOM 579 C CA . ARG A 1 78 ? 9.457 -3.593 3.419 1.00 82.12 78 ARG A CA 1
ATOM 580 C C . ARG A 1 78 ? 9.119 -5.036 3.799 1.00 82.12 78 ARG A C 1
ATOM 582 O O . ARG A 1 78 ? 9.735 -5.941 3.240 1.00 82.12 78 ARG A O 1
ATOM 589 N N . ALA A 1 79 ? 8.163 -5.265 4.699 1.00 81.44 79 ALA A N 1
ATOM 590 C CA . ALA A 1 79 ? 7.715 -6.610 5.052 1.00 81.44 79 ALA A CA 1
ATOM 591 C C . ALA A 1 79 ? 7.075 -7.311 3.845 1.00 81.44 79 ALA A C 1
ATOM 593 O O . ALA A 1 79 ? 7.462 -8.432 3.533 1.00 81.44 79 ALA A O 1
ATOM 594 N N . ILE A 1 80 ? 6.194 -6.625 3.108 1.00 79.19 80 ILE A N 1
ATOM 595 C CA . ILE A 1 80 ? 5.591 -7.140 1.866 1.00 79.19 80 ILE A CA 1
ATOM 596 C C . ILE A 1 80 ? 6.675 -7.517 0.852 1.00 79.19 80 ILE A C 1
ATOM 598 O O . ILE A 1 80 ? 6.662 -8.624 0.326 1.00 79.19 80 ILE A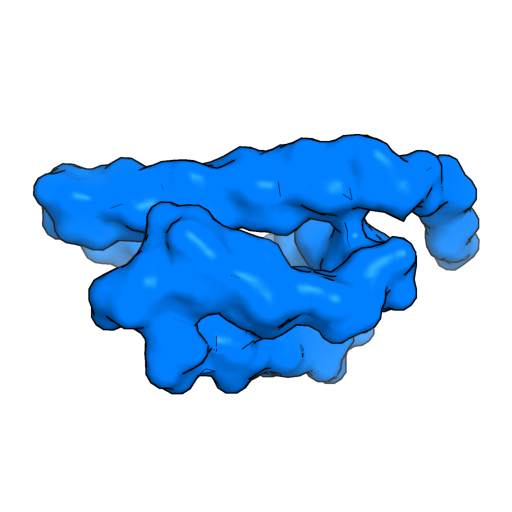 O 1
ATOM 602 N N . HIS A 1 81 ? 7.648 -6.631 0.626 1.00 77.31 81 HIS A N 1
ATOM 603 C CA . HIS A 1 81 ? 8.746 -6.897 -0.301 1.00 77.31 81 HIS A CA 1
ATOM 604 C C . HIS A 1 81 ? 9.639 -8.069 0.144 1.00 77.31 81 HIS A C 1
ATOM 606 O O . HIS A 1 81 ? 10.073 -8.854 -0.690 1.00 77.31 81 HIS A O 1
ATOM 612 N N . SER A 1 82 ? 9.909 -8.202 1.447 1.00 76.50 82 SER A N 1
ATOM 613 C CA . SER A 1 82 ? 10.782 -9.258 1.990 1.00 76.50 82 SER A CA 1
ATOM 614 C C . SER A 1 82 ? 10.132 -10.644 1.996 1.00 76.50 82 SER A C 1
ATOM 616 O O . SER A 1 82 ? 10.840 -11.646 1.972 1.00 76.50 82 SER A O 1
ATOM 618 N N . HIS A 1 83 ? 8.802 -10.706 2.078 1.00 66.69 83 HIS A N 1
ATOM 619 C CA . HIS A 1 83 ? 8.028 -11.947 2.174 1.00 66.69 83 HIS A CA 1
ATOM 620 C C . HIS A 1 83 ? 7.497 -12.455 0.824 1.00 66.69 83 HIS A C 1
ATOM 622 O O . HIS A 1 83 ? 6.641 -13.342 0.804 1.00 66.69 83 HIS A O 1
ATOM 628 N N . SER A 1 84 ? 7.990 -11.905 -0.286 1.00 58.84 84 SER A N 1
ATOM 629 C CA . SER A 1 84 ? 7.501 -12.193 -1.632 1.00 58.84 84 SER A CA 1
ATOM 630 C C . SER A 1 84 ? 8.463 -12.964 -2.517 1.00 58.84 84 SER A C 1
ATOM 632 O O . SER A 1 84 ? 9.675 -13.003 -2.219 1.00 58.84 84 SER A O 1
#

Nearest PDB structures (foldseek):
  8xyv-assembly1_A  TM=4.345E-01  e=3.598E+00  synthetic construct

Mean predicted aligned error: 7.19 Å